Protein AF-A0A7C4XRF6-F1 (afdb_monomer_lite)

pLDDT: mean 84.37, std 7.47, range [54.94, 93.12]

Sequence (70 aa):
MMALKLCTTPCHISESNGKAKFFGKTFKRYCLYIHDLPDARTIMGLLPLWFEDYHINHPHKGLKRRSPRE

Secondary structure (DSSP, 8-state):
--------PPTT--STTHHHHHHHHHHIIIIISSS---SHHHHHHHHHHHHHHHHHTPPBGGGTTB-TT-

Radius of gyration: 15.3 Å; chains: 1; bounding box: 30×32×41 Å

Structure (mmCIF, N/CA/C/O backbone):
data_AF-A0A7C4XRF6-F1
#
_entry.id   AF-A0A7C4XRF6-F1
#
loop_
_atom_site.group_PDB
_atom_site.id
_atom_site.type_symbol
_atom_site.label_atom_id
_atom_site.label_alt_id
_atom_site.label_comp_id
_atom_site.label_asym_id
_atom_site.label_entity_id
_atom_site.label_seq_id
_atom_site.pdbx_PDB_ins_code
_atom_site.Cartn_x
_atom_site.Cartn_y
_atom_site.Cartn_z
_atom_site.occupancy
_atom_site.B_iso_or_equiv
_atom_site.auth_seq_id
_atom_site.auth_comp_id
_atom_site.auth_asym_id
_atom_site.auth_atom_id
_atom_site.pdbx_PDB_model_num
ATOM 1 N N . MET A 1 1 ? -9.909 0.447 -27.211 1.00 54.94 1 MET A N 1
ATOM 2 C CA . MET A 1 1 ? -8.571 -0.139 -26.975 1.00 54.94 1 MET A CA 1
ATOM 3 C C . MET A 1 1 ? -7.693 0.947 -26.367 1.00 54.94 1 MET A C 1
ATOM 5 O O . MET A 1 1 ? -7.512 1.967 -27.018 1.00 54.94 1 MET A O 1
ATOM 9 N N . MET A 1 2 ? -7.221 0.805 -25.125 1.00 75.44 2 MET A N 1
ATOM 10 C CA . MET A 1 2 ? -6.263 1.767 -24.559 1.00 75.44 2 MET A CA 1
ATOM 11 C C . MET A 1 2 ? -4.888 1.506 -25.190 1.00 75.44 2 MET A C 1
ATOM 13 O O . MET A 1 2 ? -4.372 0.396 -25.085 1.00 75.44 2 MET A O 1
ATOM 17 N N . ALA A 1 3 ? -4.319 2.490 -25.889 1.00 83.88 3 ALA A N 1
ATOM 18 C CA . ALA A 1 3 ? -3.022 2.358 -26.551 1.00 83.88 3 ALA A CA 1
ATOM 19 C C . ALA A 1 3 ? -1.879 2.554 -25.539 1.00 83.88 3 ALA A C 1
ATOM 21 O O . ALA A 1 3 ? -1.340 3.648 -25.395 1.00 83.88 3 ALA A O 1
ATOM 22 N N . LEU A 1 4 ? -1.527 1.492 -24.810 1.00 87.94 4 LEU A N 1
ATOM 23 C CA . LEU A 1 4 ? -0.383 1.470 -23.895 1.00 87.94 4 LEU A CA 1
ATOM 24 C C . LEU A 1 4 ? 0.740 0.608 -24.483 1.00 87.94 4 LEU A C 1
ATOM 26 O O . LEU A 1 4 ? 0.501 -0.502 -24.954 1.00 87.94 4 LEU A O 1
ATOM 30 N N . LYS A 1 5 ? 1.978 1.112 -24.443 1.00 89.94 5 LYS A N 1
ATOM 31 C CA . LYS A 1 5 ? 3.170 0.358 -24.850 1.00 89.94 5 LYS A CA 1
ATOM 32 C C . LYS A 1 5 ? 3.662 -0.489 -23.678 1.00 89.94 5 LYS A C 1
ATOM 34 O O . LYS A 1 5 ? 3.911 0.042 -22.598 1.00 89.94 5 LYS A O 1
ATOM 39 N N . LEU A 1 6 ? 3.836 -1.791 -23.900 1.00 86.19 6 LEU A N 1
ATOM 40 C CA . LEU A 1 6 ? 4.456 -2.673 -22.916 1.00 86.19 6 LEU A CA 1
ATOM 41 C C . LEU A 1 6 ? 5.933 -2.291 -22.735 1.00 86.19 6 LEU A C 1
ATOM 43 O O . LEU A 1 6 ? 6.702 -2.296 -23.696 1.00 86.19 6 LEU A O 1
ATOM 47 N N . CYS A 1 7 ? 6.323 -2.001 -21.496 1.00 82.81 7 CYS A N 1
ATOM 48 C CA . CYS A 1 7 ? 7.706 -1.750 -21.104 1.00 82.81 7 CYS A CA 1
ATOM 49 C C . CYS A 1 7 ? 8.071 -2.728 -19.985 1.00 82.81 7 CYS A C 1
ATOM 51 O O . CYS A 1 7 ? 7.465 -2.694 -18.914 1.00 82.81 7 CYS A O 1
ATOM 53 N N . THR A 1 8 ? 9.045 -3.604 -20.227 1.00 83.44 8 THR A N 1
ATOM 54 C CA . THR A 1 8 ? 9.525 -4.576 -19.239 1.00 83.44 8 THR A CA 1
ATOM 55 C C . THR A 1 8 ? 10.925 -4.209 -18.769 1.00 83.44 8 THR A C 1
ATOM 57 O O . THR A 1 8 ? 11.765 -3.742 -19.536 1.00 83.44 8 THR A O 1
ATOM 60 N N . THR A 1 9 ? 11.178 -4.417 -17.481 1.00 78.75 9 THR A N 1
ATOM 61 C CA . THR A 1 9 ? 12.523 -4.318 -16.915 1.00 78.75 9 THR A CA 1
ATOM 62 C C . THR A 1 9 ? 13.211 -5.676 -17.077 1.00 78.75 9 THR A C 1
ATOM 64 O O . THR A 1 9 ? 12.635 -6.671 -16.629 1.00 78.75 9 THR A O 1
ATOM 67 N N . PRO A 1 10 ? 14.420 -5.753 -17.662 1.00 79.31 10 PRO A N 1
ATOM 68 C CA . PRO A 1 10 ? 15.203 -6.986 -17.698 1.00 79.31 10 PRO A CA 1
ATOM 69 C C . PRO A 1 10 ? 15.401 -7.581 -16.298 1.00 79.31 10 PRO A C 1
ATOM 71 O O . PRO A 1 10 ? 15.606 -6.846 -15.326 1.00 79.31 10 PRO A O 1
ATOM 74 N N . CYS A 1 11 ? 15.363 -8.912 -16.183 1.00 64.69 11 CYS A N 1
ATOM 75 C CA . CYS A 1 11 ? 15.656 -9.586 -14.918 1.00 64.69 11 CYS A CA 1
ATOM 76 C C . CYS A 1 11 ? 16.992 -9.086 -14.341 1.00 64.69 11 CYS A C 1
ATOM 78 O O . CYS A 1 11 ? 17.960 -8.898 -15.070 1.00 64.69 11 CYS A O 1
ATOM 80 N N . HIS A 1 12 ? 17.030 -8.878 -13.022 1.00 64.94 12 HIS A N 1
ATOM 81 C CA . HIS A 1 12 ? 18.189 -8.406 -12.245 1.00 64.94 12 HIS A CA 1
ATOM 82 C C . HIS A 1 12 ? 18.542 -6.910 -12.330 1.00 64.94 12 HIS A C 1
ATOM 84 O O . HIS A 1 12 ? 19.334 -6.447 -11.509 1.00 64.94 12 HIS A O 1
ATOM 90 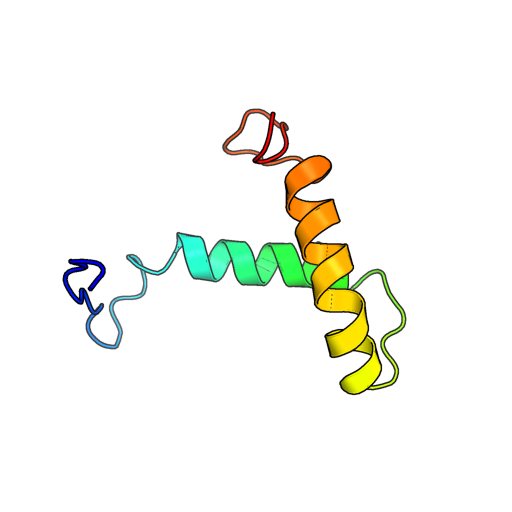N N . ILE A 1 13 ? 17.887 -6.107 -13.179 1.00 68.25 13 ILE A N 1
ATOM 91 C CA . ILE A 1 13 ? 17.993 -4.638 -13.096 1.00 68.25 13 ILE A CA 1
ATOM 92 C C . ILE A 1 13 ? 17.046 -4.151 -11.998 1.00 68.25 13 ILE A C 1
ATOM 94 O O . ILE A 1 13 ? 15.838 -3.995 -12.171 1.00 68.25 13 ILE A O 1
ATOM 98 N N . SER A 1 14 ? 17.595 -4.001 -10.795 1.00 62.91 14 SER A N 1
ATOM 99 C CA . SER A 1 14 ? 16.794 -3.812 -9.585 1.00 62.91 14 SER A CA 1
ATOM 100 C C . SER A 1 14 ? 16.208 -2.401 -9.426 1.00 62.91 14 SER A C 1
ATOM 102 O O . SER A 1 14 ? 15.216 -2.255 -8.699 1.00 62.91 14 SER A O 1
ATOM 104 N N . GLU A 1 15 ? 16.796 -1.413 -10.105 1.00 71.50 15 GLU A N 1
ATOM 105 C CA . GLU A 1 15 ? 16.629 0.021 -9.849 1.00 71.50 15 GLU A CA 1
ATOM 106 C C . GLU A 1 15 ? 15.346 0.614 -10.447 1.00 71.50 15 GLU A C 1
ATOM 108 O O . GLU A 1 15 ? 14.631 1.348 -9.763 1.00 71.50 15 GLU A O 1
ATOM 113 N N . SER A 1 16 ? 14.971 0.228 -11.672 1.00 71.44 16 SER A N 1
ATOM 114 C CA . SER A 1 16 ? 13.774 0.766 -12.348 1.00 71.44 16 SER A CA 1
ATOM 115 C C . SER A 1 16 ? 12.468 0.445 -11.604 1.00 71.44 16 SER A C 1
ATOM 117 O O . SER A 1 16 ? 11.513 1.219 -11.640 1.00 71.44 16 SER A O 1
ATOM 119 N N . ASN A 1 17 ? 12.443 -0.655 -10.846 1.00 79.19 17 ASN A N 1
ATOM 120 C CA . ASN A 1 17 ? 11.311 -1.065 -10.011 1.00 79.19 17 ASN A CA 1
ATOM 121 C C . ASN A 1 17 ? 11.341 -0.440 -8.600 1.00 79.19 17 ASN A C 1
ATOM 123 O O . ASN A 1 17 ? 10.539 -0.815 -7.740 1.00 79.19 17 ASN A O 1
ATOM 127 N N . GLY A 1 18 ? 12.264 0.489 -8.324 1.00 82.38 18 GLY A N 1
ATOM 128 C CA . GLY A 1 18 ? 12.491 1.062 -6.995 1.00 82.38 18 GLY A CA 1
ATOM 129 C C . GLY A 1 18 ? 11.243 1.696 -6.376 1.00 82.38 18 GLY A C 1
ATOM 130 O O . GLY A 1 18 ? 10.949 1.447 -5.206 1.00 82.38 18 GLY A O 1
ATOM 131 N N . LYS A 1 19 ? 10.448 2.427 -7.170 1.00 82.94 19 LYS A N 1
ATOM 132 C CA . LYS A 1 19 ? 9.192 3.049 -6.708 1.00 82.94 19 LYS A CA 1
ATOM 133 C C . LYS A 1 19 ? 8.155 2.008 -6.274 1.00 82.94 19 LYS A C 1
ATOM 135 O O . LYS A 1 19 ? 7.602 2.122 -5.184 1.00 82.94 19 LYS A O 1
ATOM 140 N N . ALA A 1 20 ? 7.949 0.961 -7.075 1.00 85.50 20 ALA A N 1
ATOM 141 C CA . ALA A 1 20 ? 7.009 -0.117 -6.756 1.00 85.50 20 ALA A CA 1
ATOM 142 C C . ALA A 1 20 ? 7.457 -0.926 -5.524 1.00 85.50 20 ALA A C 1
ATOM 144 O O . ALA A 1 20 ? 6.658 -1.220 -4.635 1.00 85.50 20 ALA A O 1
ATOM 145 N N . LYS A 1 21 ? 8.760 -1.226 -5.419 1.00 86.44 21 LYS A N 1
ATOM 146 C CA . LYS A 1 21 ? 9.339 -1.903 -4.246 1.00 86.44 21 LYS A CA 1
ATOM 147 C C . LYS A 1 21 ? 9.181 -1.073 -2.970 1.00 86.44 21 LYS A C 1
ATOM 149 O O . LYS A 1 21 ? 8.844 -1.622 -1.921 1.00 86.44 21 LYS A O 1
ATOM 154 N N . PHE A 1 22 ? 9.426 0.235 -3.047 1.00 87.62 22 PHE A N 1
ATOM 155 C CA . PHE A 1 22 ? 9.261 1.147 -1.916 1.00 87.62 22 PHE A CA 1
ATOM 156 C C . PHE A 1 22 ? 7.796 1.261 -1.482 1.00 87.62 22 PHE A C 1
ATOM 158 O O . PHE A 1 22 ? 7.511 1.199 -0.283 1.00 87.62 22 PHE A O 1
ATOM 165 N N . PHE A 1 23 ? 6.877 1.362 -2.447 1.00 86.06 23 PHE A N 1
ATOM 166 C CA . PHE A 1 23 ? 5.441 1.350 -2.186 1.00 86.06 23 PHE A CA 1
ATOM 167 C C . PHE A 1 23 ? 5.041 0.093 -1.407 1.00 86.06 23 PHE A C 1
ATOM 169 O O . PHE A 1 23 ? 4.520 0.209 -0.302 1.00 86.06 23 PHE A O 1
ATOM 176 N N . GLY A 1 24 ? 5.387 -1.099 -1.906 1.00 87.88 24 GLY A N 1
ATOM 177 C CA . GLY A 1 24 ? 5.029 -2.357 -1.246 1.00 87.88 24 GLY A CA 1
ATOM 178 C C . GLY A 1 24 ? 5.575 -2.477 0.181 1.00 87.88 24 GLY A C 1
ATOM 179 O O . GLY A 1 24 ? 4.872 -2.953 1.069 1.00 87.88 24 GLY A O 1
ATOM 180 N N . LYS A 1 25 ? 6.804 -2.008 0.439 1.00 88.81 25 LYS A N 1
ATOM 181 C CA . LYS A 1 25 ? 7.368 -1.977 1.802 1.00 88.81 25 LYS A CA 1
ATOM 182 C C . LYS A 1 25 ? 6.590 -1.038 2.728 1.00 88.81 25 LYS A C 1
ATOM 184 O O . LYS A 1 25 ? 6.298 -1.410 3.861 1.00 88.81 25 LYS A O 1
ATOM 189 N N . THR A 1 26 ? 6.265 0.162 2.253 1.00 86.25 26 THR A N 1
ATOM 190 C CA . THR A 1 26 ? 5.556 1.175 3.049 1.00 86.25 26 THR A CA 1
ATOM 191 C C . THR A 1 26 ? 4.115 0.756 3.319 1.00 86.25 26 THR A C 1
ATOM 193 O O . THR A 1 26 ? 3.682 0.795 4.466 1.00 86.25 26 THR A O 1
ATOM 196 N N . PHE A 1 27 ? 3.417 0.265 2.295 1.00 87.56 27 PHE A N 1
ATOM 197 C CA . PHE A 1 27 ? 2.051 -0.238 2.402 1.00 87.56 27 PHE A CA 1
ATOM 198 C C . PHE A 1 27 ? 1.954 -1.380 3.418 1.00 87.56 27 PHE A C 1
ATOM 200 O O . PHE A 1 27 ? 1.143 -1.326 4.334 1.00 87.56 27 PHE A O 1
ATOM 207 N N . LYS A 1 28 ? 2.862 -2.366 3.353 1.00 86.62 28 LYS A N 1
ATOM 208 C CA . LYS A 1 28 ? 2.903 -3.454 4.344 1.00 86.62 28 LYS A CA 1
ATOM 209 C C . LYS A 1 28 ? 3.095 -2.944 5.772 1.00 86.62 28 LYS A C 1
ATOM 211 O O . LYS A 1 28 ? 2.421 -3.407 6.68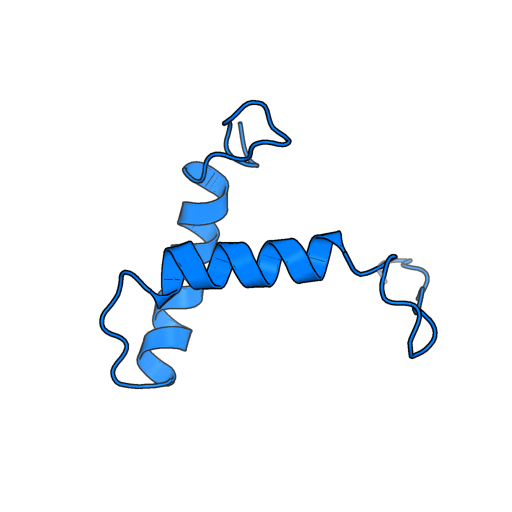4 1.00 86.62 28 LYS A O 1
ATOM 216 N N . ARG A 1 29 ? 3.984 -1.970 5.969 1.00 86.69 29 ARG A N 1
ATOM 217 C CA . ARG A 1 29 ? 4.252 -1.408 7.297 1.00 86.69 29 ARG A CA 1
ATOM 218 C C . ARG A 1 29 ? 3.051 -0.664 7.883 1.00 86.69 29 ARG A C 1
ATOM 220 O O . ARG A 1 29 ? 2.859 -0.729 9.089 1.00 86.69 29 ARG A O 1
ATOM 227 N N . TYR A 1 30 ? 2.286 0.040 7.055 1.00 81.44 30 TYR A N 1
ATOM 228 C CA . TYR A 1 30 ? 1.153 0.845 7.512 1.00 81.44 30 TYR A CA 1
ATOM 229 C C . TYR A 1 30 ? -0.153 0.067 7.596 1.00 81.44 30 TYR A C 1
ATOM 231 O O . TYR A 1 30 ? -0.947 0.348 8.474 1.00 81.44 30 TYR A O 1
ATOM 239 N N . CYS A 1 31 ? -0.369 -0.907 6.718 1.00 81.38 31 CYS A N 1
ATOM 240 C CA . CYS A 1 31 ? -1.646 -1.607 6.633 1.00 81.38 31 CYS A CA 1
ATOM 241 C C . CYS A 1 31 ? -1.594 -3.008 7.248 1.00 81.38 31 CYS A C 1
ATOM 243 O O . CYS A 1 31 ? -2.606 -3.485 7.734 1.00 81.38 31 CYS A O 1
ATOM 245 N N . LEU A 1 32 ? -0.439 -3.688 7.262 1.00 82.81 32 LEU A N 1
ATOM 246 C CA . LEU A 1 32 ? -0.361 -5.048 7.813 1.00 82.81 32 LEU A CA 1
ATOM 247 C C . LEU A 1 32 ? 0.188 -5.122 9.235 1.00 82.81 32 LEU A C 1
ATOM 249 O O . LEU A 1 32 ? -0.249 -5.976 9.990 1.00 82.81 32 LEU A O 1
ATOM 253 N N . TYR A 1 33 ? 1.136 -4.268 9.622 1.00 82.25 33 TYR A N 1
ATOM 254 C CA . TYR A 1 33 ? 1.780 -4.397 10.941 1.00 82.25 33 TYR A CA 1
ATOM 255 C C . TYR A 1 33 ? 0.987 -3.796 12.104 1.00 82.25 33 TYR A C 1
ATOM 257 O O . TYR A 1 33 ? 1.356 -4.023 13.251 1.00 82.25 33 TYR A O 1
ATOM 265 N N . ILE A 1 34 ? -0.069 -3.030 11.826 1.00 82.00 34 ILE A N 1
ATOM 266 C CA . ILE A 1 34 ? -0.903 -2.392 12.858 1.00 82.00 34 ILE A CA 1
ATOM 267 C C . ILE A 1 34 ? -2.240 -3.112 13.083 1.00 82.00 34 ILE A C 1
ATOM 269 O O . ILE A 1 34 ? -2.967 -2.757 14.004 1.00 82.00 34 ILE A O 1
ATOM 273 N N . HIS A 1 35 ? -2.582 -4.079 12.229 1.00 82.56 35 HIS A N 1
ATOM 274 C CA . HIS A 1 35 ? -3.854 -4.794 12.263 1.00 82.56 35 HIS A CA 1
ATOM 275 C C . HIS A 1 35 ? -3.618 -6.262 12.633 1.00 82.56 35 HIS A C 1
ATOM 277 O O . HIS A 1 35 ? -2.681 -6.881 12.130 1.00 82.56 35 HIS A O 1
ATOM 283 N N . ASP A 1 36 ? -4.501 -6.836 13.451 1.00 83.06 36 ASP A N 1
ATOM 284 C CA . ASP A 1 36 ? -4.565 -8.286 13.632 1.00 83.06 36 ASP A CA 1
ATOM 285 C C . ASP A 1 36 ? -5.195 -8.916 12.386 1.00 83.06 36 ASP A C 1
ATOM 287 O O . ASP A 1 36 ? -6.359 -8.674 12.059 1.00 83.06 36 ASP A O 1
ATOM 291 N N . LEU A 1 37 ? -4.401 -9.700 11.656 1.00 87.06 37 LEU A N 1
ATOM 292 C CA . LEU A 1 37 ? -4.777 -10.296 10.374 1.00 87.06 37 LEU A CA 1
ATOM 293 C C . LEU A 1 37 ? -4.804 -11.823 10.500 1.00 87.06 37 LEU A C 1
ATOM 295 O O . LEU A 1 37 ? -3.800 -12.475 10.208 1.00 87.06 37 LEU A O 1
ATOM 299 N N . PRO A 1 38 ? -5.931 -12.405 10.947 1.00 83.44 38 PRO A N 1
ATOM 300 C CA . PRO A 1 38 ? -6.015 -13.833 11.247 1.00 83.44 38 PRO A CA 1
ATOM 301 C C . PRO A 1 38 ? -5.982 -14.720 9.993 1.00 83.44 38 PRO A C 1
ATOM 303 O O . PRO A 1 38 ? -5.553 -15.870 10.072 1.00 83.44 38 PRO A O 1
AT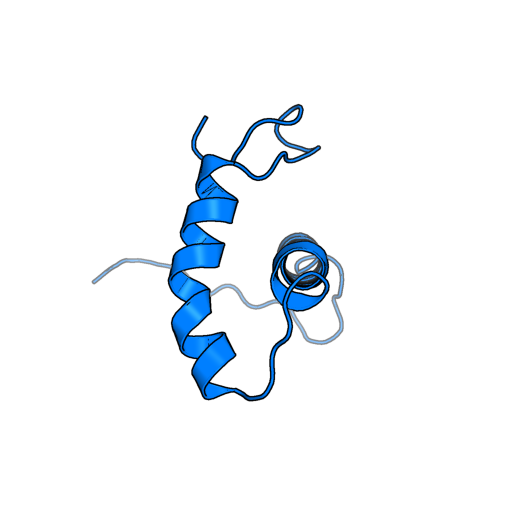OM 306 N N . ASP A 1 39 ? -6.418 -14.213 8.834 1.00 89.75 39 ASP A N 1
ATOM 307 C CA . ASP A 1 39 ? -6.501 -14.989 7.596 1.00 89.75 39 ASP A CA 1
ATOM 308 C C . ASP A 1 39 ? -6.483 -14.121 6.319 1.00 89.75 39 ASP A C 1
ATOM 310 O O . ASP A 1 39 ? -6.707 -12.908 6.335 1.00 89.75 39 ASP A O 1
ATOM 314 N N . ALA A 1 40 ? -6.242 -14.763 5.172 1.00 90.31 40 ALA A N 1
ATOM 315 C CA . ALA A 1 40 ? -6.125 -14.087 3.881 1.00 90.31 40 ALA A CA 1
ATOM 316 C C . ALA A 1 40 ? -7.437 -13.462 3.368 1.00 90.31 40 ALA A C 1
ATOM 318 O O . ALA A 1 40 ? -7.379 -12.470 2.640 1.00 90.31 40 ALA A O 1
ATOM 319 N N . ARG A 1 41 ? -8.614 -14.000 3.721 1.00 92.56 41 ARG A N 1
ATOM 320 C CA . ARG A 1 41 ? -9.904 -13.425 3.295 1.00 92.56 41 ARG A CA 1
ATOM 321 C C . ARG A 1 41 ? -10.142 -12.096 3.996 1.00 92.56 41 ARG A C 1
ATOM 323 O O . ARG A 1 41 ? -10.567 -11.148 3.341 1.00 92.56 41 ARG A O 1
ATOM 330 N N . THR A 1 42 ? -9.786 -12.008 5.277 1.00 89.75 42 THR A N 1
ATOM 331 C CA . THR A 1 42 ? -9.825 -10.751 6.035 1.00 89.75 42 THR A CA 1
ATOM 332 C C . THR A 1 42 ? -8.935 -9.688 5.387 1.00 89.75 42 THR A C 1
ATOM 334 O O . THR A 1 42 ? -9.389 -8.574 5.136 1.00 89.75 42 THR A O 1
ATOM 337 N N . ILE A 1 43 ? -7.705 -10.046 4.996 1.00 89.75 43 ILE A N 1
ATOM 338 C CA . ILE A 1 43 ? -6.794 -9.133 4.280 1.00 89.75 43 ILE A CA 1
ATOM 339 C C . ILE A 1 43 ? -7.415 -8.652 2.960 1.00 89.75 43 ILE A C 1
ATOM 341 O O . ILE A 1 43 ? -7.409 -7.456 2.673 1.00 89.75 43 ILE A O 1
ATOM 345 N N . MET A 1 44 ? -7.974 -9.569 2.165 1.00 92.81 44 MET A N 1
ATOM 346 C CA . MET A 1 44 ? -8.616 -9.238 0.885 1.00 92.81 44 MET A CA 1
ATOM 347 C C . MET A 1 44 ? -9.835 -8.324 1.052 1.00 92.81 44 MET A C 1
ATOM 349 O O . MET A 1 44 ? -10.045 -7.448 0.216 1.00 92.81 44 MET A O 1
ATOM 353 N N . GLY A 1 45 ? -10.604 -8.482 2.132 1.00 92.31 45 GLY A N 1
ATOM 354 C CA . GLY A 1 45 ? -11.730 -7.602 2.455 1.00 92.31 45 GLY A CA 1
ATOM 355 C C . GLY A 1 45 ? -11.309 -6.196 2.899 1.00 92.31 45 GLY A C 1
ATOM 356 O O . GLY A 1 45 ? -12.009 -5.232 2.603 1.00 92.31 45 GLY A O 1
ATOM 357 N N . LEU A 1 46 ? -10.158 -6.064 3.567 1.00 90.88 46 LEU A N 1
ATOM 358 C CA . LEU A 1 46 ? -9.636 -4.782 4.066 1.00 90.88 46 LEU A CA 1
ATOM 359 C C . LEU A 1 46 ?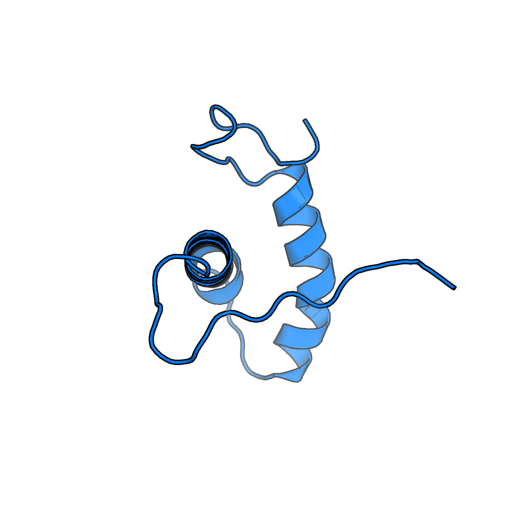 -8.827 -4.000 3.024 1.00 90.88 46 LEU A C 1
ATOM 361 O O . LEU A 1 46 ? -8.714 -2.779 3.118 1.00 90.88 46 LEU A O 1
ATOM 365 N N . LEU A 1 47 ? -8.291 -4.681 2.010 1.00 91.81 47 LEU A N 1
ATOM 366 C CA . LEU A 1 47 ? -7.477 -4.088 0.946 1.00 91.81 47 LEU A CA 1
ATOM 367 C C . LEU A 1 47 ? -8.099 -2.828 0.306 1.00 91.81 47 LEU A C 1
ATOM 369 O O . LEU A 1 47 ? -7.390 -1.825 0.222 1.00 91.81 47 LEU A O 1
ATOM 373 N N . PRO A 1 48 ? -9.385 -2.813 -0.105 1.00 93.12 48 PRO A N 1
ATOM 374 C CA . PRO A 1 48 ? -10.011 -1.616 -0.674 1.00 93.12 48 PRO A CA 1
ATOM 375 C C . PRO A 1 48 ? -10.022 -0.427 0.293 1.00 93.12 48 PRO A C 1
ATOM 377 O O . PRO A 1 48 ? -9.710 0.693 -0.105 1.00 93.12 48 PRO A O 1
ATOM 380 N N . LEU A 1 49 ? -10.325 -0.680 1.570 1.00 91.12 49 LEU A N 1
ATOM 381 C CA . LEU A 1 49 ? -10.348 0.348 2.610 1.00 91.12 49 LEU A CA 1
ATOM 382 C C . LEU A 1 49 ? -8.953 0.946 2.816 1.00 91.12 49 LEU A C 1
ATOM 384 O O . LEU A 1 49 ? -8.798 2.163 2.859 1.00 91.12 49 LEU A O 1
ATOM 388 N N . TRP A 1 50 ? -7.930 0.096 2.889 1.00 91.69 50 TRP A N 1
ATOM 389 C CA . TRP A 1 50 ? -6.549 0.543 3.042 1.00 91.69 50 TRP A CA 1
ATOM 390 C C . TRP A 1 50 ? -6.030 1.322 1.835 1.00 91.69 50 TRP A C 1
ATOM 392 O O . TRP A 1 50 ? -5.246 2.249 2.015 1.00 91.69 50 TRP A O 1
ATOM 402 N N . PHE A 1 51 ? -6.449 0.984 0.612 1.00 91.00 51 PHE A N 1
ATOM 403 C CA . PHE A 1 51 ? -6.094 1.782 -0.564 1.00 91.00 51 PHE A CA 1
ATOM 404 C C . PHE A 1 51 ? -6.716 3.178 -0.522 1.00 91.00 51 PHE A C 1
ATOM 406 O O . PHE A 1 51 ? -6.033 4.150 -0.840 1.00 91.00 51 PHE A O 1
ATOM 413 N N . GLU A 1 52 ? -7.981 3.293 -0.123 1.00 91.88 52 GLU A N 1
ATOM 414 C CA . GLU A 1 52 ? -8.627 4.600 0.008 1.00 91.88 52 GLU A CA 1
ATOM 415 C C . GLU A 1 52 ? -7.997 5.436 1.126 1.00 91.88 52 GLU A C 1
ATOM 417 O O . GLU A 1 52 ? -7.659 6.597 0.894 1.00 91.88 52 GLU A O 1
ATOM 422 N N . ASP A 1 53 ? -7.725 4.837 2.288 1.00 89.00 53 ASP A N 1
ATOM 423 C CA . ASP A 1 53 ? -7.013 5.516 3.377 1.00 89.00 53 ASP A CA 1
ATOM 424 C C . ASP A 1 53 ? -5.608 5.970 2.945 1.00 89.00 53 ASP A C 1
ATOM 426 O O . ASP A 1 53 ? -5.211 7.117 3.171 1.00 89.00 53 ASP A O 1
ATOM 430 N N . TYR A 1 54 ? -4.883 5.118 2.213 1.00 88.88 54 TYR A N 1
ATOM 431 C CA . TYR A 1 54 ? -3.573 5.457 1.663 1.00 88.88 54 TYR A CA 1
ATOM 432 C C . TYR A 1 54 ? -3.630 6.660 0.713 1.00 88.88 54 TYR A C 1
ATOM 434 O O . TYR A 1 54 ? -2.736 7.504 0.717 1.00 88.88 54 TYR A O 1
ATOM 442 N N . HIS A 1 55 ? -4.677 6.764 -0.104 1.00 88.50 55 HIS A N 1
ATOM 443 C CA . HIS A 1 55 ? -4.819 7.856 -1.065 1.00 88.50 55 HIS A CA 1
ATOM 444 C C . HIS A 1 55 ? -5.289 9.178 -0.451 1.00 88.50 55 HIS A C 1
ATOM 446 O O . HIS A 1 55 ? -5.051 10.221 -1.060 1.00 88.50 55 HIS A O 1
ATOM 452 N N . ILE A 1 56 ? -5.952 9.149 0.707 1.00 90.19 56 ILE A N 1
ATOM 453 C CA . ILE A 1 56 ? -6.563 10.338 1.320 1.00 90.19 56 ILE A CA 1
ATOM 454 C C . ILE A 1 56 ? -5.730 10.860 2.494 1.00 90.19 56 ILE A C 1
ATOM 456 O O . ILE A 1 56 ? -5.564 12.070 2.621 1.00 90.19 56 ILE A O 1
ATOM 460 N N . ASN A 1 57 ? -5.173 9.970 3.317 1.00 85.81 57 ASN A N 1
ATOM 461 C CA . ASN A 1 57 ? -4.604 10.338 4.615 1.00 85.81 57 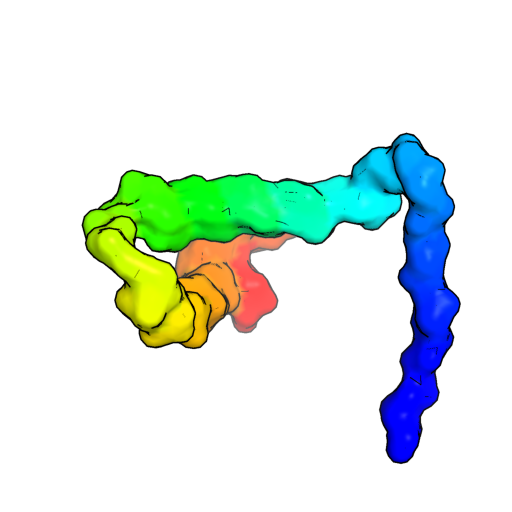ASN A CA 1
ATOM 462 C C . ASN A 1 57 ? -3.093 10.087 4.724 1.00 85.81 57 ASN A C 1
ATOM 464 O O . ASN A 1 57 ? -2.428 10.709 5.554 1.00 85.81 57 ASN A O 1
ATOM 468 N N . HIS A 1 58 ? -2.521 9.172 3.932 1.00 85.38 58 HIS A N 1
ATOM 469 C CA . HIS A 1 58 ? -1.133 8.755 4.140 1.00 85.38 58 HIS A CA 1
ATOM 470 C C . HIS A 1 58 ? -0.125 9.856 3.760 1.00 85.38 58 HIS A C 1
ATOM 472 O O . HIS A 1 58 ? -0.081 10.273 2.605 1.00 85.38 58 HIS A O 1
ATOM 478 N N . PRO A 1 59 ? 0.755 10.303 4.675 1.00 85.88 59 PRO A N 1
ATOM 479 C CA . PRO A 1 59 ? 1.678 11.397 4.392 1.00 85.88 59 PRO A CA 1
ATOM 480 C C . PRO A 1 59 ? 2.926 10.917 3.638 1.00 85.88 59 PRO A C 1
ATOM 482 O O . PRO A 1 59 ? 3.776 10.202 4.179 1.00 85.88 59 PRO A O 1
ATOM 485 N N . HIS A 1 60 ? 3.128 11.393 2.407 1.00 86.62 60 HIS A N 1
ATOM 486 C CA . HIS A 1 60 ? 4.292 11.016 1.600 1.00 86.62 60 HIS A CA 1
ATOM 487 C C . HIS A 1 60 ? 5.431 12.028 1.703 1.00 86.62 60 HIS A C 1
ATOM 489 O O . HIS A 1 60 ? 5.274 13.211 1.402 1.00 86.62 60 HIS A O 1
ATOM 495 N N . LYS A 1 61 ? 6.648 11.558 2.009 1.00 83.44 61 LYS A N 1
ATOM 496 C CA . LYS A 1 61 ? 7.851 12.417 2.023 1.00 83.44 61 LYS A CA 1
ATOM 497 C C . LYS A 1 61 ? 8.084 13.115 0.674 1.00 83.44 61 LYS A C 1
ATOM 499 O O . LYS A 1 61 ? 8.426 14.291 0.654 1.00 83.44 61 LYS A O 1
ATOM 504 N N . GLY A 1 62 ? 7.860 12.406 -0.436 1.00 84.00 62 GLY A N 1
ATOM 505 C CA . GLY A 1 62 ? 7.970 12.963 -1.790 1.00 84.00 62 GLY A CA 1
ATOM 506 C C . GLY A 1 62 ? 6.891 13.996 -2.136 1.00 84.00 62 GLY A C 1
ATOM 507 O O . GLY A 1 62 ? 7.108 14.805 -3.029 1.00 84.00 62 GLY A O 1
ATOM 508 N N . LEU A 1 63 ? 5.775 14.010 -1.400 1.00 86.12 63 LEU A N 1
ATOM 509 C CA . LEU A 1 63 ? 4.671 14.962 -1.559 1.00 86.12 63 LEU A CA 1
ATOM 510 C C . LEU A 1 63 ? 4.641 15.997 -0.424 1.00 86.12 63 LEU A C 1
ATOM 512 O O . LEU A 1 63 ? 3.585 16.494 -0.057 1.00 86.12 63 LEU A O 1
ATOM 516 N N . LYS A 1 64 ? 5.790 16.312 0.192 1.00 89.25 64 LYS A N 1
ATOM 517 C CA . LYS A 1 64 ? 5.872 17.265 1.319 1.00 89.25 64 LYS A CA 1
ATOM 518 C C . LYS A 1 64 ? 4.917 16.924 2.478 1.00 89.25 64 LYS A C 1
ATOM 520 O O . LYS A 1 64 ? 4.350 17.824 3.085 1.00 89.25 64 LYS A O 1
ATOM 525 N N . ARG A 1 65 ? 4.783 15.631 2.802 1.00 86.94 65 ARG A N 1
ATOM 526 C CA . ARG A 1 65 ? 3.875 15.078 3.830 1.00 86.94 65 ARG A CA 1
ATOM 527 C C . ARG A 1 65 ? 2.381 15.125 3.478 1.00 86.94 65 ARG A C 1
ATOM 529 O O . ARG A 1 65 ? 1.586 14.826 4.356 1.00 86.94 65 ARG A O 1
ATOM 536 N N . ARG A 1 66 ? 2.011 15.430 2.235 1.00 87.00 66 ARG A N 1
ATOM 537 C CA . ARG A 1 66 ? 0.623 15.340 1.759 1.00 87.00 66 ARG A CA 1
ATOM 538 C C . ARG A 1 66 ? 0.260 13.935 1.304 1.00 87.00 66 ARG A C 1
ATOM 540 O O . ARG A 1 66 ? 1.161 13.122 1.033 1.00 87.00 66 ARG A O 1
ATOM 547 N N . SER A 1 67 ? -1.036 13.675 1.218 1.00 87.31 67 SER A N 1
ATOM 548 C CA . SER A 1 67 ? -1.559 12.471 0.587 1.00 87.31 67 SER A CA 1
ATOM 549 C C . SER A 1 67 ? -1.536 12.577 -0.945 1.00 87.31 67 SER A C 1
ATOM 551 O O . SER A 1 67 ? -1.329 13.658 -1.495 1.00 87.31 67 SER A O 1
ATOM 553 N N . PRO A 1 68 ? -1.691 11.462 -1.678 1.00 86.81 68 PRO A N 1
ATOM 554 C CA . PRO A 1 68 ? -1.688 11.465 -3.141 1.00 86.81 68 PRO A CA 1
ATOM 555 C C . PRO A 1 68 ? -2.800 12.283 -3.803 1.00 86.81 68 PRO A C 1
ATOM 557 O O . PRO A 1 68 ? -2.653 12.632 -4.973 1.00 86.81 68 PRO A O 1
ATOM 560 N N . ARG A 1 69 ? -3.921 12.517 -3.108 1.00 88.56 69 ARG A N 1
ATOM 561 C CA . ARG A 1 69 ? -5.088 13.233 -3.651 1.00 88.56 69 ARG A CA 1
ATOM 562 C C . ARG A 1 69 ? -5.139 14.722 -3.278 1.00 88.56 69 ARG A C 1
ATOM 564 O O . ARG A 1 69 ? -6.002 15.419 -3.803 1.00 88.56 69 ARG A O 1
ATOM 571 N N . GLU A 1 70 ? -4.24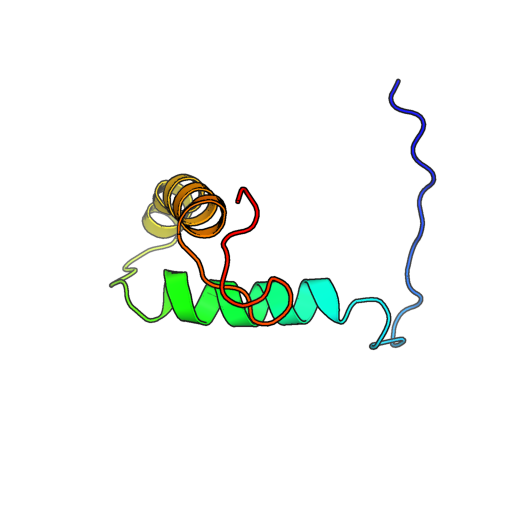7 15.193 -2.409 1.00 81.38 70 GLU A N 1
ATOM 572 C CA . GLU A 1 70 ? -4.080 16.610 -2.032 1.00 81.38 70 GLU A CA 1
ATOM 573 C C . GLU A 1 70 ? -3.095 17.364 -2.939 1.00 81.38 70 GLU A C 1
ATOM 575 O O . GLU A 1 70 ? -3.293 18.584 -3.145 1.00 81.38 70 GLU A O 1
#

Foldseek 3Di:
DPDDDDDDDPPPPPPVCVVVVVVVVVLCVVPPPVDDDPDDVSVVVCVVVSVVCQQQPQQDPVVVGGHVPD